Protein AF-A0A0F9GMH9-F1 (afdb_monomer_lite)

Secondary structure (DSSP, 8-state):
--HHHHHHHHHHH-SS--SPPEETTEEEEEEEEEETTTTSS--EEEE-TT-SSS-EEEEE---S-EEEEEEEE-HHHHHTT-TTS-----S-TTHHHHHHHHHHHHHHHHHT-

Foldseek 3Di:
DAPVVVVVVCCVVPVPPPDQDDDVPFHFPDKDKDWCPPVHFDKDFDFDPVDPPPTGPDIDGDPTDIDIDTDTAHPLNVCLVPLPDDDDDPDDDCVVVVSVVSSVVSVVVVVVD

Organism: NCBI:txid412755

Radius of gyration: 19.02 Å; chains: 1; bounding box: 45×28×45 Å

Sequence (113 aa):
MKTKELIAELQEADPSGDMDVTVGKTDIFFVGTRPYYWDGRYQRLIRDASNEYYNIIGEEFPNDGSHVSIRTLSIEDALLDDPEMPVECFGDVGLEAEVEKWREEMRRIHESI

Structure (mmCIF, N/CA/C/O backbone):
data_AF-A0A0F9GMH9-F1
#
_entry.id   AF-A0A0F9GMH9-F1
#
loop_
_atom_site.group_PDB
_atom_site.id
_atom_site.type_symbol
_atom_site.label_atom_id
_atom_site.label_alt_id
_atom_site.label_comp_id
_atom_site.label_asym_id
_atom_site.label_entit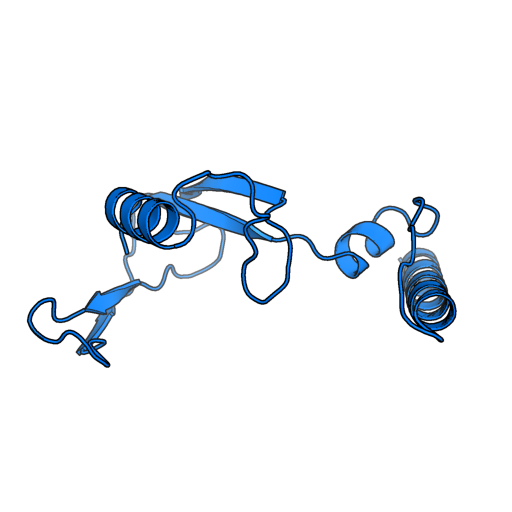y_id
_atom_site.label_seq_id
_atom_site.pdbx_PDB_ins_code
_atom_site.Cartn_x
_atom_site.Cartn_y
_atom_site.Cartn_z
_atom_site.occupancy
_atom_site.B_iso_or_equiv
_atom_site.auth_seq_id
_atom_site.auth_comp_id
_atom_site.auth_asym_id
_atom_site.auth_atom_id
_atom_site.pdbx_PDB_model_num
ATOM 1 N N . MET A 1 1 ? -4.596 3.903 13.117 1.00 86.31 1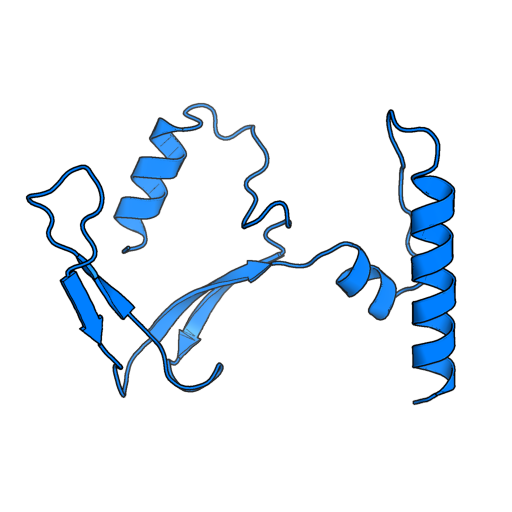 MET A N 1
ATOM 2 C CA . MET A 1 1 ? -5.871 3.588 12.460 1.00 86.31 1 MET A CA 1
ATOM 3 C C . MET A 1 1 ? -6.091 2.086 12.505 1.00 86.31 1 MET A C 1
ATOM 5 O O . MET A 1 1 ? -5.134 1.329 12.355 1.00 86.31 1 MET A O 1
ATOM 9 N N . LYS A 1 2 ? -7.312 1.656 12.799 1.00 91.19 2 LYS A N 1
ATOM 10 C CA . LYS A 1 2 ? -7.781 0.270 12.725 1.00 91.19 2 LYS A CA 1
ATOM 11 C C . LYS A 1 2 ? -8.452 0.034 11.370 1.00 91.19 2 LYS A C 1
ATOM 13 O O . LYS A 1 2 ? -8.936 0.969 10.750 1.00 91.19 2 LYS A O 1
ATOM 18 N N . THR A 1 3 ? -8.573 -1.224 10.951 1.00 95.31 3 THR A N 1
ATOM 19 C CA . THR A 1 3 ? -9.176 -1.591 9.656 1.00 95.31 3 THR A CA 1
ATOM 20 C C . THR A 1 3 ? -10.582 -1.022 9.454 1.00 95.31 3 THR A C 1
ATOM 22 O O . THR A 1 3 ? -10.882 -0.519 8.384 1.00 95.31 3 THR A O 1
ATOM 25 N N . LYS A 1 4 ? -11.436 -1.049 10.484 1.00 95.62 4 LYS A N 1
ATOM 26 C CA . LYS A 1 4 ? -12.803 -0.505 10.396 1.00 95.62 4 LYS A CA 1
ATOM 27 C C . LYS A 1 4 ? -12.849 1.010 10.147 1.00 95.62 4 LYS A C 1
ATOM 29 O O . LYS A 1 4 ? -13.788 1.482 9.529 1.00 95.62 4 LYS A O 1
ATOM 34 N N . GLU A 1 5 ? -11.861 1.744 10.660 1.00 93.44 5 GLU A N 1
ATOM 35 C CA . GLU A 1 5 ? -11.755 3.199 10.488 1.00 93.44 5 GLU A CA 1
ATOM 36 C C . GLU A 1 5 ? -11.320 3.490 9.053 1.00 93.44 5 GLU A C 1
ATOM 38 O O . GLU A 1 5 ? -11.972 4.261 8.368 1.00 93.44 5 GLU A O 1
ATOM 43 N N . LEU A 1 6 ? -10.310 2.757 8.568 1.00 95.00 6 LEU A N 1
ATOM 44 C CA . LEU A 1 6 ? -9.867 2.837 7.178 1.00 95.00 6 LEU A CA 1
ATOM 45 C C . LEU A 1 6 ? -11.001 2.520 6.192 1.00 95.00 6 LEU A C 1
ATOM 47 O O . LEU A 1 6 ? -11.179 3.237 5.221 1.00 95.00 6 LEU A O 1
ATOM 51 N N . ILE A 1 7 ? -11.785 1.464 6.440 1.00 96.75 7 ILE A N 1
ATOM 52 C CA . ILE A 1 7 ? -12.929 1.115 5.581 1.00 96.75 7 ILE A CA 1
ATOM 53 C C . ILE A 1 7 ? -13.956 2.249 5.547 1.00 96.75 7 ILE A C 1
ATOM 55 O O . ILE A 1 7 ? -14.469 2.551 4.477 1.00 96.75 7 ILE A O 1
ATOM 59 N N . ALA A 1 8 ? -14.249 2.872 6.692 1.00 95.88 8 ALA A N 1
ATOM 60 C CA . ALA A 1 8 ? -15.187 3.987 6.744 1.00 95.88 8 ALA A CA 1
ATOM 61 C C . ALA A 1 8 ? -14.677 5.193 5.940 1.00 95.88 8 ALA A C 1
ATOM 63 O O . ALA A 1 8 ? -15.42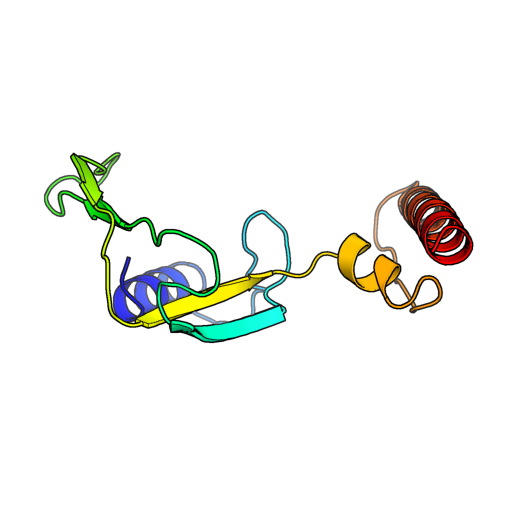7 5.730 5.134 1.00 95.88 8 ALA A O 1
ATOM 64 N N . GLU A 1 9 ? -13.401 5.560 6.094 1.00 95.38 9 GLU A N 1
ATOM 65 C CA . GLU A 1 9 ? -12.790 6.654 5.325 1.00 95.38 9 GLU A CA 1
ATOM 66 C C . GLU A 1 9 ? -12.774 6.361 3.817 1.00 95.38 9 GLU A C 1
ATOM 68 O O . GLU A 1 9 ? -13.077 7.242 3.018 1.00 95.38 9 GLU A O 1
ATOM 73 N N . LEU A 1 10 ? -12.483 5.118 3.415 1.00 96.50 10 LEU A N 1
ATOM 74 C CA . LEU A 1 10 ? -12.525 4.710 2.007 1.00 96.50 10 LEU A CA 1
ATOM 75 C C . LEU A 1 10 ? -13.945 4.795 1.433 1.00 96.50 10 LEU A C 1
ATOM 77 O O . LEU A 1 10 ? -14.131 5.329 0.346 1.00 96.50 10 LEU A O 1
ATOM 81 N N . GLN A 1 11 ? -14.944 4.307 2.172 1.00 97.50 11 GLN A N 1
ATOM 82 C CA . GLN A 1 11 ? -16.350 4.358 1.758 1.00 97.50 11 GLN A CA 1
ATOM 83 C C . GLN A 1 11 ? -16.905 5.784 1.705 1.00 97.50 11 GLN A C 1
ATOM 85 O O . GLN A 1 11 ? -17.818 6.055 0.931 1.00 97.50 11 GLN A O 1
ATOM 90 N N . GLU A 1 12 ? -16.394 6.687 2.540 1.00 97.38 12 GLU A N 1
ATOM 91 C CA . GLU A 1 12 ? -16.742 8.105 2.489 1.00 97.38 12 GLU A CA 1
ATOM 92 C C . GLU A 1 12 ? -16.091 8.800 1.285 1.00 97.38 12 GLU A C 1
ATOM 94 O O . GLU A 1 12 ? -16.760 9.564 0.588 1.00 97.38 12 GLU A O 1
ATOM 99 N N . ALA A 1 13 ? -14.809 8.522 1.028 1.00 97.31 13 ALA A N 1
ATOM 100 C CA . ALA A 1 13 ? -14.045 9.142 -0.053 1.00 97.31 13 ALA A CA 1
ATOM 101 C C . ALA A 1 13 ? -14.496 8.681 -1.447 1.00 97.31 13 ALA A C 1
ATOM 103 O O . ALA A 1 13 ? -14.617 9.504 -2.355 1.00 97.31 13 ALA A O 1
ATOM 104 N N . ASP A 1 14 ? -14.773 7.387 -1.608 1.00 97.81 14 ASP A N 1
ATOM 105 C CA . ASP A 1 14 ? -15.346 6.811 -2.820 1.00 97.81 14 ASP A CA 1
ATOM 106 C C . ASP A 1 14 ? -16.487 5.840 -2.470 1.00 97.81 14 ASP A C 1
ATOM 108 O O . ASP A 1 14 ? -16.275 4.633 -2.317 1.00 97.81 14 ASP A O 1
ATOM 112 N N . PRO A 1 15 ? -17.731 6.347 -2.377 1.00 97.25 15 PRO A N 1
ATOM 113 C CA . PRO A 1 15 ? -18.894 5.512 -2.098 1.00 97.25 15 PRO A CA 1
ATOM 114 C C . PRO A 1 15 ? -19.183 4.454 -3.169 1.00 97.25 15 PRO A C 1
ATOM 116 O O . PRO A 1 15 ? -19.896 3.492 -2.880 1.00 97.25 15 PRO A O 1
ATOM 119 N N . SER A 1 16 ? -18.694 4.644 -4.403 1.00 97.44 16 SER A N 1
ATOM 120 C CA . SER A 1 16 ? -18.884 3.677 -5.491 1.00 97.44 16 SER A CA 1
ATOM 121 C C . SER A 1 16 ? -17.935 2.487 -5.369 1.00 97.44 16 SER A C 1
ATOM 123 O O . SER A 1 16 ? -18.340 1.357 -5.635 1.00 97.44 16 SER A O 1
ATOM 125 N N . GLY A 1 17 ? -16.713 2.738 -4.891 1.00 95.19 17 GLY A N 1
ATOM 126 C CA . GLY A 1 17 ? -15.632 1.759 -4.842 1.00 95.19 17 GLY A CA 1
ATOM 127 C C . GLY A 1 17 ? -15.015 1.456 -6.211 1.00 95.19 17 GLY A C 1
ATOM 128 O O . GLY A 1 17 ? -14.348 0.431 -6.340 1.00 95.19 17 GLY A O 1
ATOM 129 N N . ASP A 1 18 ? -15.261 2.302 -7.216 1.00 97.31 18 ASP A N 1
ATOM 130 C CA . ASP A 1 18 ? -14.783 2.124 -8.591 1.00 97.31 18 ASP A CA 1
ATOM 131 C C . ASP A 1 18 ? -13.456 2.860 -8.862 1.00 97.31 18 ASP A C 1
ATOM 133 O O . ASP A 1 18 ? -12.847 2.655 -9.913 1.00 97.31 18 ASP A O 1
ATOM 137 N N . MET A 1 19 ? -13.001 3.734 -7.956 1.00 96.88 19 MET A N 1
ATOM 138 C CA . MET A 1 19 ? -11.712 4.417 -8.091 1.00 96.88 19 MET A CA 1
ATOM 139 C C . MET A 1 19 ? -10.548 3.527 -7.642 1.00 96.88 19 MET A C 1
ATOM 141 O O . MET A 1 19 ? -10.630 2.820 -6.637 1.00 96.88 19 MET A O 1
ATOM 145 N N . ASP A 1 20 ? -9.412 3.643 -8.333 1.00 95.44 20 ASP A N 1
ATOM 146 C CA . ASP A 1 20 ? -8.164 3.013 -7.901 1.00 95.44 20 ASP A CA 1
ATOM 147 C C . ASP A 1 20 ? -7.676 3.611 -6.571 1.00 95.44 20 ASP A C 1
ATOM 149 O O . ASP A 1 20 ? -7.542 4.830 -6.409 1.00 95.44 20 ASP A O 1
ATOM 153 N N . VAL A 1 21 ? -7.356 2.741 -5.610 1.00 95.94 21 VAL A N 1
ATOM 154 C CA . VAL A 1 21 ? -6.846 3.138 -4.292 1.00 95.94 21 VAL A CA 1
ATOM 155 C C . VAL A 1 21 ? -5.323 3.081 -4.295 1.00 95.94 21 VAL A C 1
ATOM 157 O O . VAL A 1 21 ? -4.735 2.017 -4.458 1.00 95.94 21 VAL A O 1
ATOM 160 N N . THR A 1 22 ? -4.671 4.216 -4.033 1.00 96.00 22 THR A N 1
ATOM 161 C CA . THR A 1 22 ? -3.204 4.301 -3.971 1.00 96.00 22 THR A CA 1
ATOM 162 C C . THR A 1 22 ? -2.704 4.737 -2.599 1.00 96.00 22 THR A C 1
ATOM 164 O O . THR A 1 22 ? -3.364 5.478 -1.869 1.00 96.00 22 THR A O 1
ATOM 167 N N . VAL A 1 23 ? -1.487 4.317 -2.251 1.00 94.56 23 VAL A N 1
ATOM 168 C CA . VAL A 1 23 ? -0.744 4.828 -1.093 1.00 94.56 23 VAL A CA 1
ATOM 169 C C . VAL A 1 23 ? 0.470 5.580 -1.621 1.00 94.56 23 VAL A C 1
ATOM 171 O O . VAL A 1 23 ? 1.351 4.994 -2.239 1.00 94.56 23 VAL A O 1
ATOM 174 N N . GLY A 1 24 ? 0.509 6.901 -1.425 1.00 91.56 24 GLY A N 1
ATOM 175 C CA . GLY A 1 24 ? 1.623 7.725 -1.909 1.00 91.56 24 GLY A CA 1
ATOM 176 C C . GLY A 1 24 ? 1.769 7.754 -3.437 1.00 91.56 24 GLY A C 1
ATOM 177 O O . GLY A 1 24 ? 2.878 7.941 -3.921 1.00 91.56 24 GLY A O 1
ATOM 178 N N . LYS A 1 25 ? 0.659 7.602 -4.180 1.00 91.25 25 LYS A N 1
ATOM 179 C CA . LYS A 1 25 ? 0.604 7.436 -5.650 1.00 91.25 25 LYS A CA 1
ATOM 180 C C . LYS A 1 25 ? 1.129 6.091 -6.170 1.00 91.25 25 LYS A C 1
ATOM 182 O O . LYS A 1 25 ? 1.319 5.944 -7.371 1.00 91.25 25 LYS A O 1
ATOM 187 N N . THR A 1 26 ? 1.347 5.117 -5.291 1.00 94.00 26 THR A N 1
ATOM 188 C CA . THR A 1 26 ? 1.726 3.751 -5.663 1.00 94.00 26 THR A CA 1
ATOM 189 C C . THR A 1 26 ? 0.550 2.801 -5.465 1.00 94.00 26 THR A C 1
ATOM 191 O O . THR A 1 26 ? -0.219 2.955 -4.511 1.00 94.00 26 THR A O 1
ATOM 194 N N . ASP A 1 27 ? 0.422 1.828 -6.364 1.00 94.75 27 ASP A N 1
ATOM 195 C CA . ASP A 1 27 ? -0.633 0.819 -6.326 1.00 94.75 27 ASP A CA 1
ATOM 196 C C . ASP A 1 27 ? -0.502 -0.129 -5.122 1.00 94.75 27 ASP A C 1
ATOM 198 O O . ASP A 1 27 ? 0.596 -0.358 -4.594 1.00 94.75 27 ASP A O 1
ATOM 202 N N . ILE A 1 28 ? -1.635 -0.681 -4.680 1.00 95.88 28 ILE A N 1
ATOM 203 C CA . ILE A 1 28 ? -1.695 -1.683 -3.615 1.00 95.88 28 ILE A CA 1
ATOM 204 C C . ILE A 1 28 ? -1.547 -3.076 -4.226 1.00 95.88 28 ILE A C 1
ATOM 206 O O . ILE A 1 28 ? -2.502 -3.680 -4.702 1.00 95.88 28 ILE A O 1
ATOM 210 N N . PHE A 1 29 ? -0.356 -3.651 -4.087 1.00 94.81 29 PHE A N 1
ATOM 211 C CA . PHE A 1 29 ? -0.083 -5.010 -4.547 1.00 94.81 29 PHE A CA 1
ATOM 212 C C . PHE A 1 29 ? -0.730 -6.080 -3.666 1.00 94.81 29 PHE A C 1
ATOM 214 O O . PHE A 1 29 ? -1.241 -7.088 -4.152 1.00 94.81 29 PHE A O 1
ATOM 221 N N . PHE A 1 30 ? -0.670 -5.902 -2.343 1.00 93.12 30 PHE A N 1
ATOM 222 C CA . PHE A 1 30 ? -1.185 -6.902 -1.413 1.00 93.12 30 PHE A CA 1
ATOM 223 C C . PHE A 1 30 ? -1.556 -6.316 -0.050 1.00 93.12 30 PHE A C 1
ATOM 225 O O . PHE A 1 30 ? -0.829 -5.499 0.514 1.00 93.12 30 PHE A O 1
ATOM 232 N N . VAL A 1 31 ? -2.637 -6.831 0.539 1.00 95.44 31 VAL A N 1
ATOM 233 C CA . VAL A 1 31 ? -3.043 -6.553 1.923 1.00 95.44 31 VAL A CA 1
ATOM 234 C C . VAL A 1 31 ? -3.063 -7.856 2.710 1.00 95.44 31 VAL A C 1
ATOM 236 O O . VAL A 1 31 ? -3.714 -8.821 2.313 1.00 95.44 31 VAL A O 1
ATOM 239 N N . GLY A 1 32 ? -2.389 -7.897 3.859 1.00 93.94 32 GLY A N 1
ATOM 240 C CA . GLY A 1 32 ? -2.399 -9.100 4.687 1.00 93.94 32 GLY A CA 1
ATOM 241 C C . GLY A 1 32 ? -1.948 -8.894 6.120 1.00 93.94 32 GLY A C 1
ATOM 242 O O . GLY A 1 32 ? -1.409 -7.855 6.498 1.00 93.94 32 GLY A O 1
ATOM 243 N N . THR A 1 33 ? -2.185 -9.913 6.940 1.00 93.19 33 THR A N 1
ATOM 244 C CA . THR A 1 33 ? -1.776 -9.907 8.343 1.00 93.19 33 THR A CA 1
ATOM 245 C C . THR A 1 33 ? -0.304 -10.286 8.472 1.00 93.19 33 THR A C 1
ATOM 247 O O . THR A 1 33 ? 0.115 -11.351 8.018 1.00 93.19 33 THR A O 1
ATOM 250 N N . ARG A 1 34 ? 0.485 -9.426 9.120 1.00 88.69 34 ARG A N 1
ATOM 251 C CA . ARG A 1 34 ? 1.909 -9.643 9.401 1.00 88.69 34 ARG A CA 1
ATOM 252 C C . ARG A 1 34 ? 2.172 -9.614 10.908 1.00 88.69 34 ARG A C 1
ATOM 254 O O . ARG A 1 34 ? 1.554 -8.813 11.623 1.00 88.69 34 ARG A O 1
ATOM 261 N N . PRO A 1 35 ? 3.077 -10.465 11.419 1.00 86.31 35 PRO A N 1
ATOM 262 C CA . PRO A 1 35 ? 3.532 -10.345 12.795 1.00 86.31 35 PRO A CA 1
ATOM 263 C C . PRO A 1 35 ? 4.380 -9.076 12.964 1.00 86.31 35 PRO A C 1
ATOM 265 O O . PRO A 1 35 ? 4.993 -8.605 12.010 1.00 86.31 35 PRO A O 1
ATOM 268 N N . TYR A 1 36 ? 4.440 -8.523 14.176 1.00 80.38 36 TYR A N 1
ATOM 269 C CA . TYR A 1 36 ? 5.124 -7.241 14.426 1.00 80.38 36 TYR A CA 1
ATOM 270 C C . TYR A 1 36 ? 6.631 -7.241 14.201 1.00 80.38 36 TYR A C 1
ATOM 272 O O . TYR A 1 36 ? 7.195 -6.171 14.033 1.00 80.38 36 TYR A O 1
ATOM 280 N N . TYR A 1 37 ? 7.279 -8.403 14.196 1.00 70.38 37 TYR A N 1
ATOM 281 C CA . TYR A 1 37 ? 8.735 -8.504 14.110 1.00 70.38 37 TYR A CA 1
ATOM 282 C C . TYR A 1 37 ? 9.274 -8.642 12.678 1.00 70.38 37 TYR A C 1
ATOM 284 O O . TYR A 1 37 ? 10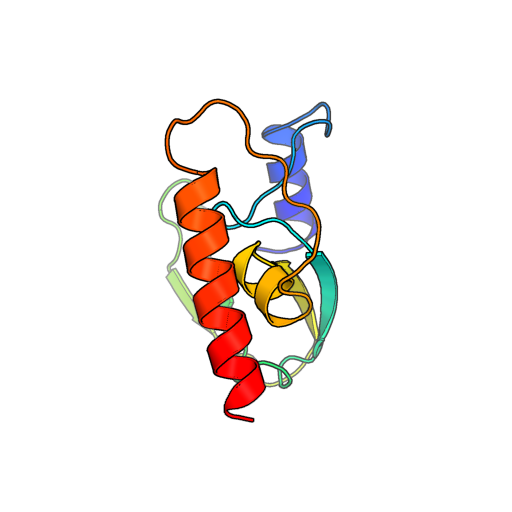.490 -8.632 12.507 1.00 70.38 37 TYR A O 1
ATOM 292 N N . TRP A 1 38 ? 8.415 -8.826 11.666 1.00 61.28 38 TRP A N 1
ATOM 293 C CA . TRP A 1 38 ? 8.877 -9.144 10.305 1.00 61.28 38 TRP A CA 1
ATOM 294 C C . TRP A 1 38 ? 9.534 -7.947 9.605 1.00 61.28 38 TRP A C 1
ATOM 296 O O . TRP A 1 38 ? 10.546 -8.115 8.935 1.00 61.28 38 TRP A O 1
ATOM 306 N N . ASP A 1 39 ? 9.007 -6.741 9.831 1.00 64.31 39 ASP A N 1
ATOM 307 C CA . ASP A 1 39 ? 9.403 -5.514 9.122 1.00 64.31 39 ASP A CA 1
ATOM 308 C C . ASP A 1 39 ? 10.199 -4.537 10.021 1.00 64.31 39 ASP A C 1
ATOM 310 O O . ASP A 1 39 ? 10.255 -3.333 9.779 1.00 64.31 39 ASP A O 1
ATOM 314 N N . GLY A 1 40 ? 10.810 -5.042 11.099 1.00 71.06 40 GLY A N 1
ATOM 315 C CA . GLY A 1 40 ? 11.476 -4.230 12.126 1.00 71.06 40 GLY A CA 1
ATOM 316 C C . GLY A 1 40 ? 10.584 -3.961 13.341 1.00 71.06 40 GLY A C 1
ATOM 317 O O . GLY A 1 40 ? 9.698 -4.749 13.656 1.00 71.06 40 GLY A O 1
ATOM 318 N N . ARG A 1 41 ? 10.840 -2.878 14.091 1.00 74.88 41 ARG A N 1
ATOM 319 C CA . ARG A 1 41 ? 9.983 -2.509 15.232 1.00 74.88 41 ARG A CA 1
ATOM 320 C C . ARG A 1 41 ? 8.712 -1.853 14.712 1.00 74.88 41 ARG A C 1
ATOM 322 O O . ARG A 1 41 ? 8.780 -0.756 14.165 1.00 74.88 41 ARG A O 1
ATOM 329 N N . TYR A 1 42 ? 7.573 -2.502 14.931 1.00 82.06 42 TYR A N 1
ATOM 330 C CA . TYR A 1 42 ? 6.274 -1.921 14.621 1.00 82.06 42 TYR A CA 1
ATOM 331 C C . TYR A 1 42 ? 6.064 -0.608 15.391 1.00 82.06 42 TYR A C 1
ATOM 333 O O . TYR A 1 42 ? 6.253 -0.547 16.607 1.00 82.06 42 TYR A O 1
ATOM 341 N N . GLN A 1 43 ? 5.670 0.430 14.658 1.00 87.12 43 GLN A N 1
ATOM 342 C CA . GLN A 1 43 ? 5.398 1.772 15.165 1.00 87.12 43 GLN A CA 1
ATOM 343 C C . GLN A 1 43 ? 3.900 2.036 15.098 1.00 87.12 43 GLN A C 1
ATOM 345 O O . GLN A 1 43 ? 3.266 1.832 14.058 1.00 87.12 43 GLN A O 1
ATOM 350 N N . ARG A 1 44 ? 3.311 2.508 16.198 1.00 88.81 44 ARG A N 1
ATOM 351 C CA . ARG A 1 44 ? 1.900 2.897 16.221 1.00 88.81 44 ARG A CA 1
ATOM 352 C C . ARG A 1 44 ? 1.741 4.309 16.762 1.00 88.81 44 ARG A C 1
ATOM 354 O O . ARG A 1 44 ? 1.992 4.574 17.930 1.00 88.81 44 ARG A O 1
ATOM 361 N N . LEU A 1 45 ? 1.216 5.197 15.920 1.00 92.06 45 LEU A N 1
ATOM 362 C CA . LEU A 1 45 ? 0.835 6.546 16.338 1.00 92.06 45 LEU A CA 1
ATOM 363 C C . LEU A 1 45 ? -0.376 6.513 17.283 1.00 92.06 45 LEU A C 1
ATOM 365 O O . LEU A 1 45 ? -1.423 5.948 16.934 1.00 92.06 45 LEU A O 1
ATOM 369 N N . ILE A 1 46 ? -0.238 7.170 18.432 1.00 92.81 46 ILE A N 1
ATOM 370 C CA . ILE A 1 46 ? -1.295 7.412 19.417 1.00 92.81 46 ILE A CA 1
ATOM 371 C C . ILE A 1 46 ? -2.049 8.677 18.998 1.00 92.81 46 ILE A C 1
ATOM 373 O O . ILE A 1 46 ? -1.434 9.704 18.702 1.00 92.81 46 ILE A O 1
ATOM 377 N N . ARG A 1 47 ? -3.382 8.592 18.950 1.00 92.69 47 ARG A N 1
ATOM 378 C CA . ARG A 1 47 ? -4.259 9.663 18.457 1.00 92.69 47 ARG A CA 1
ATOM 379 C C . ARG A 1 47 ? -5.250 10.111 19.525 1.00 92.69 47 ARG A C 1
ATOM 381 O O . ARG A 1 47 ? -5.815 9.263 20.212 1.00 92.69 47 ARG A O 1
ATOM 388 N N . ASP A 1 48 ? -5.478 11.415 19.618 1.00 91.62 48 ASP A N 1
ATOM 389 C CA . ASP A 1 48 ? -6.556 12.017 20.402 1.00 91.62 48 ASP A CA 1
ATOM 390 C C . ASP A 1 48 ? -7.827 12.134 19.554 1.00 91.62 48 ASP A C 1
ATOM 392 O O . ASP A 1 48 ? -7.953 13.015 18.708 1.00 91.62 48 ASP A O 1
ATOM 396 N N . ALA A 1 49 ? -8.793 11.249 19.788 1.00 87.00 49 ALA A N 1
ATOM 397 C CA . ALA A 1 49 ? -10.046 11.236 19.034 1.00 87.00 49 ALA A CA 1
ATOM 398 C C . ALA A 1 49 ? -10.922 12.489 19.245 1.00 87.00 49 ALA A C 1
ATOM 400 O O . ALA A 1 49 ? -11.890 12.664 18.513 1.00 87.00 49 ALA A O 1
ATOM 401 N N . SER A 1 50 ? -10.619 13.343 20.232 1.00 90.88 50 SER A N 1
ATOM 402 C CA . SER A 1 50 ? -11.361 14.589 20.472 1.00 90.88 50 SER A CA 1
ATOM 403 C C . SER A 1 50 ? -10.921 15.756 19.580 1.00 90.88 50 SER A C 1
ATOM 405 O O . SER A 1 50 ? -11.597 16.784 19.541 1.00 90.88 50 SER A O 1
ATOM 407 N N . ASN A 1 51 ? -9.810 15.604 18.854 1.00 90.06 51 ASN A N 1
ATOM 408 C CA . ASN A 1 51 ? -9.295 16.597 17.923 1.00 90.06 51 ASN A CA 1
ATOM 409 C C . ASN A 1 51 ? -9.484 16.104 16.480 1.00 90.06 51 ASN A C 1
ATOM 411 O O . ASN A 1 51 ? -8.908 15.095 16.077 1.00 90.06 51 ASN A O 1
ATOM 415 N N . 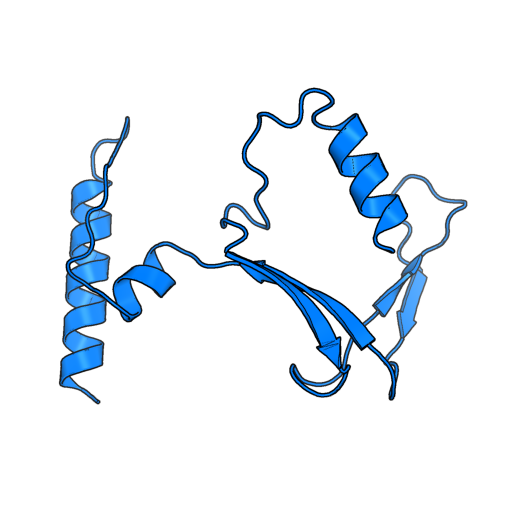GLU A 1 52 ? -10.292 16.826 15.704 1.00 82.75 52 GLU A N 1
ATOM 416 C CA . GLU A 1 52 ? -10.604 16.500 14.302 1.00 82.75 52 GLU A CA 1
ATOM 417 C C . GLU A 1 52 ? -9.491 16.912 13.323 1.00 82.75 52 GLU A C 1
ATOM 419 O O . GLU A 1 52 ? -9.504 16.517 12.161 1.00 82.75 52 GLU A O 1
ATOM 424 N N . TYR A 1 53 ? -8.517 17.702 13.781 1.00 87.94 53 TYR A N 1
ATOM 425 C CA . TYR A 1 53 ? -7.402 18.174 12.965 1.00 87.94 53 TYR A CA 1
ATOM 426 C C . TYR A 1 53 ? -6.155 17.309 13.204 1.00 87.94 53 TYR A C 1
ATOM 428 O O . TYR A 1 53 ? -6.202 16.080 13.201 1.00 87.94 53 TYR A O 1
ATOM 436 N N . TYR A 1 54 ? -4.997 17.939 13.411 1.00 89.50 54 TYR A N 1
ATOM 437 C CA . TYR A 1 54 ? -3.786 17.223 13.783 1.00 89.50 54 TYR A CA 1
ATOM 438 C C . TYR A 1 54 ? -3.942 16.622 15.184 1.00 89.50 54 TYR A C 1
ATOM 440 O O . TYR A 1 54 ? -3.863 17.331 16.188 1.00 89.50 54 TYR A O 1
ATOM 448 N N . ASN A 1 55 ? -4.153 15.309 15.240 1.00 92.25 55 ASN A N 1
ATOM 449 C CA . ASN A 1 55 ? -4.519 14.598 16.461 1.00 92.25 55 ASN A CA 1
ATOM 450 C C . ASN A 1 55 ? -3.470 13.601 16.955 1.00 92.25 55 ASN A C 1
ATOM 452 O O . ASN A 1 55 ? -3.746 12.801 17.847 1.00 92.25 55 ASN A O 1
ATOM 456 N N . ILE A 1 56 ? -2.262 13.628 16.392 1.00 94.38 56 ILE A N 1
ATOM 457 C CA . ILE A 1 56 ? -1.171 12.766 16.842 1.00 94.38 56 ILE A CA 1
ATOM 458 C C . ILE A 1 56 ? -0.622 13.306 18.167 1.00 94.38 56 ILE A C 1
ATOM 460 O O . ILE A 1 56 ? -0.093 14.416 18.210 1.00 94.38 56 ILE A O 1
ATOM 464 N N . ILE A 1 57 ? -0.717 12.510 19.235 1.00 95.44 57 ILE A N 1
ATOM 465 C CA . ILE A 1 57 ? -0.264 12.885 20.589 1.00 95.44 57 ILE A CA 1
ATOM 466 C C . ILE A 1 57 ? 0.927 12.059 21.087 1.00 95.44 57 ILE A C 1
ATOM 468 O O . ILE A 1 57 ? 1.462 12.326 22.161 1.00 95.44 57 ILE A O 1
ATOM 472 N N . GLY A 1 58 ? 1.352 11.056 20.321 1.00 95.12 58 GLY A N 1
ATOM 473 C CA . GLY A 1 58 ? 2.513 10.247 20.660 1.00 95.12 58 GLY A CA 1
ATOM 474 C C . GLY A 1 58 ? 2.687 9.038 19.754 1.00 95.12 58 GLY A C 1
ATOM 475 O O . GLY A 1 58 ? 1.996 8.877 18.746 1.00 95.12 58 GLY A O 1
ATOM 476 N N . GLU A 1 59 ? 3.602 8.168 20.157 1.00 92.62 59 GLU A N 1
ATOM 477 C CA . GLU A 1 59 ? 3.957 6.935 19.468 1.00 92.62 59 GLU A CA 1
ATOM 478 C C . GLU A 1 59 ? 4.205 5.829 20.499 1.00 92.62 59 GLU A C 1
ATOM 480 O O . GLU A 1 59 ? 4.762 6.076 21.570 1.00 92.62 59 GLU A O 1
ATOM 485 N N . GLU A 1 60 ? 3.792 4.606 20.177 1.00 90.88 60 GLU A N 1
ATOM 486 C CA . GLU A 1 60 ? 4.154 3.402 20.917 1.00 90.88 60 GLU A CA 1
ATOM 487 C C . GLU A 1 60 ? 4.881 2.402 20.009 1.00 90.88 60 GLU A C 1
ATOM 489 O O . GLU A 1 60 ? 4.643 2.345 18.799 1.00 90.88 60 GLU A O 1
ATOM 494 N N . PHE A 1 61 ? 5.732 1.579 20.628 1.00 88.69 61 PHE A N 1
ATOM 495 C CA . PHE A 1 61 ? 6.486 0.501 19.985 1.00 88.69 61 PHE A CA 1
ATOM 496 C C . PHE A 1 61 ? 6.061 -0.843 20.584 1.00 88.69 61 PHE A C 1
ATOM 498 O O . PHE A 1 61 ? 6.692 -1.324 21.531 1.00 88.69 61 PHE A O 1
ATOM 505 N N . PRO A 1 62 ? 4.968 -1.445 20.093 1.00 84.06 62 PRO A N 1
ATOM 506 C CA . PRO A 1 62 ? 4.531 -2.745 20.569 1.00 84.06 62 PRO A CA 1
ATOM 507 C C . PRO A 1 62 ? 5.602 -3.813 20.320 1.00 84.06 62 PRO A C 1
ATOM 509 O O . PRO A 1 62 ? 6.265 -3.820 19.282 1.00 84.06 62 PRO A O 1
ATOM 512 N N . ASN A 1 63 ? 5.761 -4.731 21.270 1.00 79.25 63 ASN A N 1
ATOM 513 C CA . ASN A 1 63 ? 6.759 -5.799 21.211 1.00 79.25 63 ASN A CA 1
ATOM 514 C C . ASN A 1 63 ? 6.182 -7.156 20.770 1.00 79.25 63 ASN A C 1
ATOM 516 O O . ASN A 1 63 ? 6.958 -8.069 20.491 1.00 79.25 63 ASN A O 1
ATOM 520 N N . ASP A 1 64 ? 4.857 -7.296 20.678 1.00 83.12 64 ASP A N 1
ATOM 521 C CA . ASP A 1 64 ? 4.179 -8.519 20.255 1.00 83.12 64 ASP A CA 1
ATOM 522 C C . ASP A 1 64 ? 2.851 -8.252 19.521 1.00 83.12 64 ASP A C 1
ATOM 524 O O . ASP A 1 64 ? 2.267 -7.171 19.589 1.00 83.12 64 ASP A O 1
ATOM 528 N N . GLY A 1 65 ? 2.378 -9.258 18.777 1.00 86.12 65 GLY A N 1
ATOM 529 C CA . GLY A 1 65 ? 1.096 -9.220 18.073 1.00 86.12 65 GLY A CA 1
ATOM 530 C C . GLY A 1 65 ? 1.198 -9.208 16.547 1.00 86.12 65 GLY A C 1
ATOM 531 O O . GLY A 1 65 ? 2.214 -9.572 15.948 1.00 86.12 65 GLY A O 1
ATOM 532 N N . SER A 1 66 ? 0.082 -8.844 15.912 1.00 89.12 66 SER A N 1
ATOM 533 C CA . SER A 1 66 ? -0.073 -8.796 14.457 1.00 89.12 66 SER A CA 1
ATOM 534 C C . SER A 1 66 ? -0.798 -7.528 14.004 1.00 89.12 66 SER A C 1
ATOM 536 O O . SER A 1 66 ? -1.524 -6.887 14.772 1.00 89.12 66 SER A O 1
ATOM 538 N N . HIS A 1 67 ? -0.534 -7.110 12.768 1.00 90.44 67 HIS A N 1
ATOM 539 C CA . HIS A 1 67 ? -1.172 -5.961 12.122 1.00 90.44 67 HIS A CA 1
ATOM 540 C C . HIS A 1 67 ? -1.596 -6.332 10.711 1.00 90.44 67 HIS A C 1
ATOM 542 O O . HIS A 1 67 ? -1.045 -7.250 10.110 1.00 90.44 67 HIS A O 1
ATOM 548 N N . VAL A 1 68 ? -2.560 -5.582 10.185 1.00 92.94 68 VAL A N 1
ATOM 549 C CA . VAL A 1 68 ? -2.799 -5.521 8.746 1.00 92.94 68 VAL A CA 1
ATOM 550 C C . VAL A 1 68 ? -1.750 -4.590 8.150 1.00 92.94 68 VAL A C 1
ATOM 552 O O . VAL A 1 68 ? -1.620 -3.450 8.596 1.00 92.94 68 VAL A O 1
ATOM 555 N N . SER A 1 69 ? -1.001 -5.100 7.180 1.00 91.69 69 SER A N 1
ATOM 556 C CA . SER A 1 69 ? -0.023 -4.351 6.400 1.00 91.69 69 SER A CA 1
ATOM 557 C C . SER A 1 69 ? -0.508 -4.250 4.958 1.00 91.69 69 SER A C 1
ATOM 559 O O . SER A 1 69 ? -1.056 -5.215 4.416 1.00 91.69 69 SER A O 1
ATOM 561 N N . ILE A 1 70 ? -0.324 -3.072 4.369 1.00 93.94 70 ILE A N 1
ATOM 562 C CA . ILE A 1 70 ? -0.597 -2.784 2.963 1.00 93.94 70 ILE A CA 1
ATOM 563 C C . ILE A 1 70 ? 0.766 -2.674 2.293 1.00 93.94 70 ILE A C 1
ATOM 565 O O . ILE A 1 70 ? 1.549 -1.787 2.630 1.00 93.94 70 ILE A O 1
ATOM 569 N N . ARG A 1 71 ? 1.061 -3.597 1.379 1.00 92.38 71 ARG A N 1
ATOM 570 C CA . ARG A 1 71 ? 2.277 -3.571 0.576 1.00 92.38 71 ARG A CA 1
ATOM 571 C C . ARG A 1 71 ? 1.960 -2.924 -0.759 1.00 92.38 71 ARG A C 1
ATOM 573 O O . ARG A 1 71 ? 1.113 -3.422 -1.499 1.00 92.38 71 ARG A O 1
ATOM 580 N N . THR A 1 72 ? 2.668 -1.845 -1.047 1.00 95.44 72 THR A N 1
ATOM 581 C CA . THR A 1 72 ? 2.662 -1.206 -2.355 1.00 95.44 72 THR A CA 1
ATOM 582 C C . THR A 1 72 ? 3.695 -1.847 -3.272 1.00 95.44 72 THR A C 1
ATOM 584 O O . THR A 1 72 ? 4.655 -2.464 -2.798 1.00 95.44 72 THR A O 1
ATOM 587 N N . LEU A 1 73 ? 3.487 -1.713 -4.577 1.00 94.00 73 LEU A N 1
ATOM 588 C CA . LEU A 1 73 ? 4.468 -2.094 -5.587 1.00 94.00 73 LEU A CA 1
ATOM 589 C C . LEU A 1 73 ? 4.428 -1.055 -6.703 1.00 94.00 73 LEU A C 1
ATOM 591 O O . LEU A 1 73 ? 3.366 -0.753 -7.243 1.00 94.00 73 LEU A O 1
ATOM 595 N N . SER A 1 74 ? 5.574 -0.444 -6.977 1.00 92.88 74 SER A N 1
ATOM 596 C CA . SER A 1 74 ? 5.713 0.555 -8.031 1.00 92.88 74 SER A CA 1
ATOM 597 C C . SER A 1 74 ? 6.049 -0.092 -9.372 1.00 92.88 74 SER A C 1
ATOM 599 O O . SER A 1 74 ? 6.466 -1.247 -9.440 1.00 92.88 74 SER A O 1
ATOM 601 N N . ILE A 1 75 ? 5.906 0.671 -10.456 1.00 91.69 75 ILE A N 1
ATOM 602 C CA . ILE A 1 75 ? 6.369 0.233 -11.776 1.00 91.69 75 ILE A CA 1
ATOM 603 C C . ILE A 1 75 ? 7.873 -0.071 -11.777 1.00 91.69 75 ILE A C 1
ATOM 605 O O . ILE A 1 75 ? 8.288 -1.045 -12.390 1.00 91.69 75 ILE A O 1
ATOM 609 N N . GLU A 1 76 ? 8.679 0.703 -11.046 1.00 90.69 76 GLU A N 1
ATOM 610 C CA . GLU A 1 76 ? 10.119 0.462 -10.908 1.00 90.69 76 GLU A CA 1
ATOM 611 C C . GLU A 1 76 ? 10.399 -0.878 -10.213 1.00 90.69 76 GLU A C 1
ATOM 613 O O . GLU A 1 76 ? 11.251 -1.632 -10.675 1.00 90.69 76 GLU A O 1
ATOM 618 N N . ASP A 1 77 ? 9.638 -1.216 -9.163 1.00 91.31 77 ASP A N 1
ATOM 619 C CA . ASP A 1 77 ? 9.741 -2.518 -8.488 1.00 91.31 77 ASP A CA 1
ATOM 620 C C . ASP A 1 77 ? 9.369 -3.677 -9.426 1.00 91.31 77 ASP A C 1
ATOM 622 O O . ASP A 1 77 ? 9.984 -4.739 -9.369 1.00 91.31 77 ASP A O 1
ATOM 626 N N . ALA A 1 78 ? 8.363 -3.488 -10.286 1.00 92.62 78 ALA A N 1
ATOM 627 C CA . ALA A 1 78 ? 7.948 -4.497 -11.258 1.00 92.62 78 ALA A CA 1
ATOM 628 C C . ALA A 1 78 ? 8.997 -4.678 -12.370 1.00 92.62 78 ALA A C 1
ATOM 630 O O . ALA A 1 78 ? 9.350 -5.805 -12.713 1.00 92.62 78 ALA A O 1
ATOM 631 N N . LEU A 1 79 ? 9.554 -3.573 -12.878 1.00 94.12 79 LEU A N 1
ATOM 632 C CA . LEU A 1 79 ? 10.631 -3.577 -13.873 1.00 94.12 79 LEU A CA 1
ATOM 633 C C . LEU A 1 79 ? 11.944 -4.139 -13.319 1.00 94.12 79 LEU A C 1
ATOM 635 O O . LEU A 1 79 ? 12.768 -4.632 -14.088 1.00 94.12 79 LEU A O 1
ATOM 639 N N . LEU A 1 80 ? 12.156 -4.071 -12.002 1.00 92.12 80 LEU A N 1
ATOM 640 C CA . LEU A 1 80 ? 13.276 -4.736 -11.342 1.00 92.12 80 LEU A CA 1
ATOM 641 C C . LEU A 1 80 ? 13.137 -6.265 -11.353 1.00 92.12 80 LEU A C 1
ATOM 643 O O . LEU A 1 80 ? 14.149 -6.935 -11.218 1.00 92.12 80 LEU A O 1
ATOM 647 N N . ASP A 1 81 ? 11.938 -6.828 -11.499 1.00 91.25 81 ASP A N 1
ATOM 648 C CA . ASP A 1 81 ? 11.742 -8.282 -11.624 1.00 91.25 81 ASP A CA 1
ATOM 649 C C . ASP A 1 81 ? 11.694 -8.718 -13.100 1.00 91.25 81 ASP A C 1
ATOM 651 O O . ASP A 1 81 ? 12.326 -9.699 -13.490 1.00 91.25 81 ASP A O 1
ATOM 655 N N . ASP A 1 82 ? 10.992 -7.950 -13.941 1.00 94.06 82 ASP A N 1
ATOM 656 C CA . ASP A 1 82 ? 10.900 -8.164 -15.388 1.00 94.06 82 ASP A CA 1
ATOM 657 C C . ASP A 1 82 ? 11.091 -6.840 -16.152 1.00 94.06 82 ASP A C 1
ATOM 659 O O . ASP A 1 82 ? 10.122 -6.117 -16.417 1.00 94.06 82 ASP A O 1
ATOM 663 N N . PRO A 1 83 ? 12.331 -6.522 -16.575 1.00 94.06 83 PRO A N 1
ATOM 664 C CA . PRO A 1 83 ? 12.619 -5.318 -17.346 1.00 94.06 83 PRO A CA 1
ATOM 665 C C . PRO A 1 83 ? 11.964 -5.277 -18.725 1.00 94.06 83 PRO A C 1
ATOM 667 O O . PRO A 1 83 ? 12.079 -4.248 -19.383 1.00 94.06 83 PRO A O 1
ATOM 670 N N . GLU A 1 84 ? 11.309 -6.343 -19.197 1.00 94.25 84 GLU A N 1
ATOM 671 C CA . GLU A 1 84 ? 10.654 -6.415 -20.510 1.00 94.25 84 GLU A CA 1
ATOM 672 C C . GLU A 1 84 ? 9.119 -6.454 -20.411 1.00 94.25 84 GLU A C 1
ATOM 674 O O . GLU A 1 84 ? 8.440 -6.470 -21.441 1.00 94.25 84 GLU A O 1
ATOM 679 N N . MET A 1 85 ? 8.546 -6.390 -19.200 1.00 95.06 85 MET A N 1
ATOM 680 C CA . MET A 1 85 ? 7.089 -6.401 -19.019 1.00 95.06 85 MET A CA 1
ATOM 681 C C . MET A 1 85 ? 6.409 -5.267 -19.810 1.00 95.06 85 MET A C 1
ATOM 683 O O . MET A 1 85 ? 6.971 -4.172 -19.910 1.00 95.06 85 MET A O 1
ATOM 687 N N . PRO A 1 86 ? 5.203 -5.463 -20.367 1.00 94.69 86 PRO A N 1
ATOM 688 C CA . PRO A 1 86 ? 4.523 -4.423 -21.135 1.00 94.69 86 PRO A CA 1
ATOM 689 C C . PRO A 1 86 ? 4.147 -3.226 -20.251 1.00 94.69 86 PRO A C 1
ATOM 691 O O . PRO A 1 86 ? 3.643 -3.397 -19.143 1.00 94.69 86 PRO A O 1
ATOM 694 N N . VAL A 1 87 ? 4.370 -2.011 -20.761 1.00 92.38 87 VAL A N 1
ATOM 695 C CA . VAL A 1 87 ? 3.976 -0.754 -20.107 1.00 92.38 87 VAL A CA 1
ATOM 696 C C . VAL A 1 87 ? 3.269 0.122 -21.131 1.00 92.38 87 VAL A C 1
ATOM 698 O O . VAL A 1 87 ? 3.855 0.489 -22.148 1.00 92.38 87 VAL A O 1
ATOM 701 N N . GLU A 1 88 ? 2.011 0.457 -20.857 1.00 91.31 88 GLU A N 1
ATOM 702 C CA . GLU A 1 88 ? 1.221 1.363 -21.688 1.00 91.31 88 GLU A CA 1
ATOM 703 C C . GLU A 1 88 ? 1.314 2.786 -21.128 1.00 91.31 88 GLU A C 1
ATOM 705 O O . GLU A 1 88 ? 0.957 3.048 -19.980 1.00 91.31 88 GLU A O 1
ATOM 710 N N . CYS A 1 89 ? 1.822 3.712 -21.941 1.00 88.81 89 CYS A N 1
ATOM 711 C CA . CYS A 1 89 ? 1.980 5.115 -21.574 1.00 88.81 89 CYS A CA 1
ATOM 712 C C . CYS A 1 89 ? 0.833 5.940 -22.167 1.00 88.81 89 CYS A C 1
ATOM 714 O O . CYS A 1 89 ? 0.653 5.972 -23.384 1.00 88.81 89 CYS A O 1
ATOM 716 N N . PHE A 1 90 ? 0.074 6.643 -21.325 1.00 86.19 90 PHE A N 1
ATOM 717 C CA . PHE A 1 90 ? -1.036 7.488 -21.768 1.00 86.19 90 PHE A CA 1
ATOM 718 C C . PHE A 1 90 ? -0.783 8.962 -21.437 1.00 86.19 90 PHE A C 1
ATOM 720 O O . PHE A 1 90 ? -0.469 9.310 -20.304 1.00 86.19 90 PHE A O 1
ATOM 727 N N . GLY A 1 91 ? -1.002 9.844 -22.416 1.00 72.88 91 GLY A N 1
ATOM 728 C CA . GLY A 1 91 ? -1.264 11.268 -22.180 1.00 72.88 91 GLY A CA 1
ATOM 729 C C . GLY A 1 91 ? -0.068 12.205 -21.974 1.00 72.88 91 GLY A C 1
ATOM 730 O O . GLY A 1 91 ? -0.285 13.411 -22.080 1.00 72.88 91 GLY A O 1
ATOM 731 N N . ASP A 1 92 ? 1.156 11.714 -21.747 1.00 75.94 92 ASP A N 1
ATOM 732 C CA . ASP A 1 92 ? 2.328 12.576 -21.516 1.00 75.94 92 ASP A CA 1
ATOM 733 C C . ASP A 1 92 ? 3.483 12.333 -22.503 1.00 75.94 92 ASP A C 1
ATOM 735 O O . ASP A 1 92 ? 3.831 11.197 -22.835 1.00 75.94 92 ASP A O 1
ATOM 739 N N . VAL A 1 93 ? 4.091 13.426 -22.974 1.00 75.81 93 VAL A N 1
ATOM 740 C CA . VAL A 1 93 ? 5.225 13.400 -23.904 1.00 75.81 93 VAL A CA 1
ATOM 741 C C . VAL A 1 93 ? 6.500 13.173 -23.099 1.00 75.81 93 VAL A C 1
ATOM 743 O O . VAL A 1 93 ? 6.979 14.073 -22.419 1.00 75.81 93 VAL A O 1
ATOM 746 N N . GLY A 1 94 ? 7.085 11.982 -23.226 1.00 81.88 94 GLY A N 1
ATOM 747 C CA . GLY A 1 94 ? 8.361 11.631 -22.591 1.00 81.88 94 GLY A CA 1
ATOM 748 C C . GLY A 1 94 ? 8.283 10.478 -21.593 1.00 81.88 94 GLY A C 1
ATOM 749 O O . GLY A 1 94 ? 9.332 9.959 -21.221 1.00 81.88 94 GLY A O 1
ATOM 750 N N . LEU A 1 95 ? 7.078 10.018 -21.238 1.00 87.25 95 LEU A N 1
ATOM 751 C CA . LEU A 1 95 ? 6.894 8.895 -20.313 1.00 87.25 95 LEU A CA 1
ATOM 752 C C . LEU A 1 95 ? 7.533 7.602 -20.844 1.00 87.25 95 LEU A C 1
ATOM 754 O O . LEU A 1 95 ? 8.193 6.885 -20.105 1.00 87.25 95 LEU A O 1
ATOM 758 N N . GLU A 1 96 ? 7.428 7.349 -22.150 1.00 90.12 96 GLU A N 1
ATOM 759 C CA . GLU A 1 96 ? 8.074 6.199 -22.801 1.00 90.12 96 GLU A CA 1
ATOM 760 C C . GLU A 1 96 ? 9.604 6.235 -22.655 1.00 90.12 96 GLU A C 1
ATOM 762 O O . GLU A 1 96 ? 10.234 5.206 -22.421 1.00 90.12 96 GLU A O 1
ATOM 767 N N . ALA A 1 97 ? 10.210 7.423 -22.757 1.00 91.38 97 ALA A N 1
ATOM 768 C CA . ALA A 1 97 ? 11.653 7.590 -22.606 1.00 91.38 97 ALA A CA 1
ATOM 769 C C . ALA A 1 97 ? 12.100 7.422 -21.145 1.00 91.38 97 ALA A C 1
ATOM 771 O O . ALA A 1 97 ? 13.182 6.894 -20.888 1.00 91.38 97 ALA A O 1
ATOM 772 N N . GLU A 1 98 ? 11.275 7.854 -20.190 1.00 91.19 98 GLU A N 1
ATOM 773 C CA . GLU A 1 98 ? 11.513 7.636 -18.762 1.00 91.19 98 GLU A CA 1
ATOM 774 C C . GLU A 1 98 ? 11.414 6.148 -18.400 1.00 91.19 98 GLU A C 1
ATOM 776 O O . GLU A 1 98 ? 12.315 5.613 -17.755 1.00 91.19 98 GLU A O 1
ATOM 781 N N . VAL A 1 99 ? 10.394 5.455 -18.913 1.00 92.00 99 VAL A N 1
ATOM 782 C CA . VAL A 1 99 ? 10.240 4.005 -18.752 1.00 92.00 99 VAL A CA 1
ATOM 783 C C . VAL A 1 99 ? 11.432 3.253 -19.344 1.00 92.00 99 VAL A C 1
ATOM 785 O O . VAL A 1 99 ? 11.961 2.359 -18.687 1.00 92.00 99 VAL A O 1
ATOM 788 N N . GLU A 1 100 ? 11.906 3.610 -20.543 1.00 94.19 100 GLU A N 1
ATOM 789 C CA . GLU A 1 100 ? 13.089 2.955 -21.125 1.00 94.19 100 GLU A CA 1
ATOM 790 C C . GLU A 1 100 ? 14.347 3.195 -20.285 1.00 94.19 100 GLU A C 1
ATOM 792 O O . GLU A 1 100 ? 15.140 2.276 -20.082 1.00 94.19 100 GLU A O 1
ATOM 797 N N . LYS A 1 101 ? 14.512 4.397 -19.720 1.00 94.00 101 LYS A N 1
ATOM 798 C CA . LYS A 1 101 ? 15.620 4.678 -18.803 1.00 94.00 101 LYS A CA 1
ATOM 799 C C . LYS A 1 101 ? 15.579 3.753 -17.582 1.00 94.00 101 LYS A C 1
ATOM 801 O O . LYS A 1 101 ? 16.617 3.201 -17.217 1.00 94.00 101 LYS A O 1
ATOM 806 N N . TRP A 1 102 ? 14.408 3.550 -16.977 1.00 94.38 102 TRP A N 1
ATOM 807 C CA . TRP A 1 102 ? 14.263 2.593 -15.878 1.00 94.38 102 TRP A CA 1
ATOM 808 C C . TRP A 1 102 ? 14.609 1.172 -16.323 1.00 94.38 102 TRP A C 1
ATOM 810 O O . TRP A 1 102 ? 15.371 0.499 -15.635 1.00 94.38 102 TRP A O 1
ATOM 820 N N . ARG A 1 103 ? 14.146 0.726 -17.499 1.00 94.88 103 ARG A N 1
ATOM 821 C CA . ARG A 1 103 ? 14.510 -0.597 -18.041 1.00 94.88 103 ARG A CA 1
ATOM 822 C C . ARG A 1 103 ? 16.018 -0.763 -18.190 1.00 94.88 103 ARG A C 1
ATOM 824 O O . ARG A 1 103 ? 16.562 -1.775 -17.756 1.00 94.88 103 ARG A O 1
ATOM 831 N N . GLU A 1 104 ? 16.710 0.218 -18.769 1.00 94.56 104 GLU A N 1
ATOM 832 C CA . GLU A 1 104 ? 18.171 0.188 -18.894 1.00 94.56 104 GLU A CA 1
ATOM 833 C C . GLU A 1 104 ? 18.870 0.084 -17.533 1.00 94.56 104 GLU A C 1
ATOM 835 O O . GLU A 1 104 ? 19.821 -0.689 -17.386 1.00 94.56 104 GLU A O 1
ATOM 840 N N . GLU A 1 105 ? 18.412 0.847 -16.538 1.00 92.88 105 GLU A N 1
ATOM 841 C CA . GLU A 1 105 ? 18.937 0.788 -15.172 1.00 92.88 105 GLU A CA 1
ATOM 842 C C . GLU A 1 105 ? 18.724 -0.603 -14.554 1.00 92.88 105 GLU A C 1
ATOM 844 O O . GLU A 1 105 ? 19.679 -1.187 -14.033 1.00 92.88 105 GLU A O 1
ATOM 849 N N . MET A 1 106 ? 17.528 -1.186 -14.688 1.00 93.81 106 MET A N 1
ATOM 850 C CA . MET A 1 106 ? 17.223 -2.512 -14.140 1.00 93.81 106 MET A CA 1
ATOM 851 C C . MET A 1 106 ? 17.998 -3.631 -14.841 1.00 93.81 106 MET A C 1
ATOM 853 O O . MET A 1 106 ? 18.507 -4.528 -14.166 1.00 93.81 106 MET A O 1
ATOM 857 N N . ARG A 1 107 ? 18.180 -3.575 -16.169 1.00 93.19 107 ARG A N 1
ATOM 858 C CA . ARG A 1 107 ? 19.034 -4.529 -16.907 1.00 93.19 107 ARG A CA 1
ATOM 859 C C . ARG A 1 107 ? 20.472 -4.508 -16.375 1.00 93.19 107 ARG A C 1
ATOM 861 O O . ARG A 1 107 ? 21.038 -5.564 -16.101 1.00 93.19 107 ARG A O 1
ATOM 868 N N . ARG A 1 108 ? 21.041 -3.318 -16.141 1.00 91.62 108 ARG A N 1
ATOM 869 C CA . ARG A 1 108 ? 22.394 -3.178 -15.563 1.00 91.62 108 ARG A CA 1
ATOM 870 C C . ARG A 1 108 ? 22.494 -3.762 -14.157 1.00 91.62 108 ARG A C 1
ATOM 872 O O . ARG A 1 108 ? 23.516 -4.356 -13.826 1.00 91.62 108 ARG A O 1
ATOM 879 N N . ILE A 1 109 ? 21.459 -3.592 -13.331 1.00 89.88 109 ILE A N 1
ATOM 880 C CA . ILE A 1 109 ? 21.419 -4.185 -11.989 1.00 89.88 109 ILE A CA 1
ATOM 881 C C . ILE A 1 109 ? 21.453 -5.713 -12.092 1.00 89.88 109 ILE A C 1
ATOM 883 O O . ILE A 1 109 ? 22.286 -6.330 -11.431 1.00 89.88 109 ILE A O 1
ATOM 887 N N . HIS A 1 110 ? 20.639 -6.317 -12.960 1.00 83.19 110 HIS A N 1
ATOM 888 C CA . HIS A 1 110 ? 20.639 -7.770 -13.157 1.00 83.19 110 HIS A CA 1
ATOM 889 C C . HIS A 1 110 ? 21.977 -8.313 -13.664 1.00 83.19 110 HIS A C 1
ATOM 891 O O . HIS A 1 110 ? 22.402 -9.371 -13.224 1.00 83.19 110 HIS A O 1
ATOM 897 N N . GLU A 1 111 ? 22.660 -7.596 -14.559 1.00 86.19 111 GLU A N 1
ATOM 898 C CA . GLU A 1 111 ? 23.995 -7.985 -15.039 1.00 86.19 111 GLU A CA 1
ATOM 899 C C . GLU A 1 111 ? 25.082 -7.890 -13.951 1.00 86.19 111 GLU A C 1
ATOM 901 O O . GLU A 1 111 ? 26.162 -8.464 -14.102 1.00 86.19 111 GLU A O 1
ATOM 906 N N . SER A 1 112 ? 24.823 -7.147 -12.869 1.00 80.88 112 SER A N 1
ATOM 907 C CA . SER A 1 112 ? 25.768 -6.924 -11.767 1.00 80.88 112 SER A CA 1
ATOM 908 C C . SER A 1 112 ? 25.609 -7.883 -10.578 1.00 80.88 112 SER A C 1
ATOM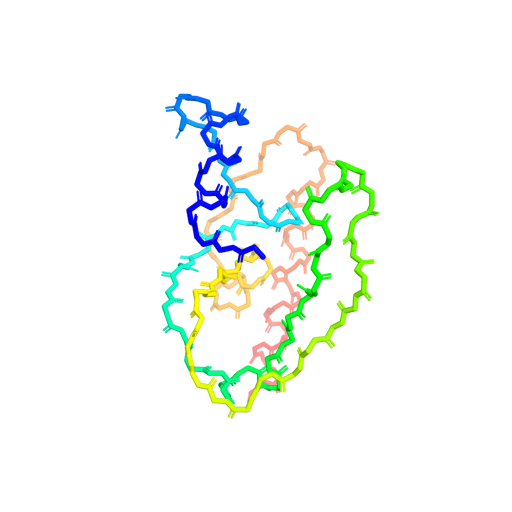 910 O O . SER A 1 112 ? 26.439 -7.840 -9.665 1.00 80.88 112 SER A O 1
ATOM 912 N N . ILE A 1 113 ? 24.568 -8.724 -10.586 1.00 67.25 113 ILE A N 1
ATOM 913 C CA . ILE A 1 113 ? 24.229 -9.716 -9.548 1.00 67.25 113 ILE A CA 1
ATOM 914 C C . ILE A 1 113 ? 24.624 -11.116 -10.028 1.00 67.25 113 ILE A C 1
ATOM 916 O O . ILE A 1 113 ? 25.213 -11.860 -9.209 1.00 67.25 113 ILE A O 1
#

pLDDT: mean 90.15, std 7.19, range [61.28, 97.81]